Protein AF-A0A8T3U9B0-F1 (afdb_monomer_lite)

Secondary structure (DSSP, 8-state):
-HHHHHHHHHHHHHHHHHHHHHHHHHHH---EEEEEEGGGTEEEEEE---TT-----EE--TT-SS-EE-------TT-S------------TT----SSTT----S-PPEEEEE-TTS-EEEEEGGGHHHHHHTT----

Sequence (140 aa):
MKILKKMTIVSVLLIIMLTYTQILVFAAESELTLTPKPETNNIHLKWTGPLNSKYRVYQKKPGSSNFETIGLTDFSPEAIDEEVKVLNVYPHSKNVGRLWPGSTAFQSLPMVNVTYLDGRTETIEKSALLKVWMEGRNIK

Radius of gyration: 29.32 Å; chains: 1; bounding box: 80×35×79 Å

Structure (mmCIF, N/CA/C/O backbone):
data_AF-A0A8T3U9B0-F1
#
_entry.id   AF-A0A8T3U9B0-F1
#
loop_
_atom_site.group_PDB
_atom_site.id
_atom_site.type_symbol
_atom_site.label_atom_id
_atom_site.label_alt_id
_atom_site.label_comp_id
_atom_site.la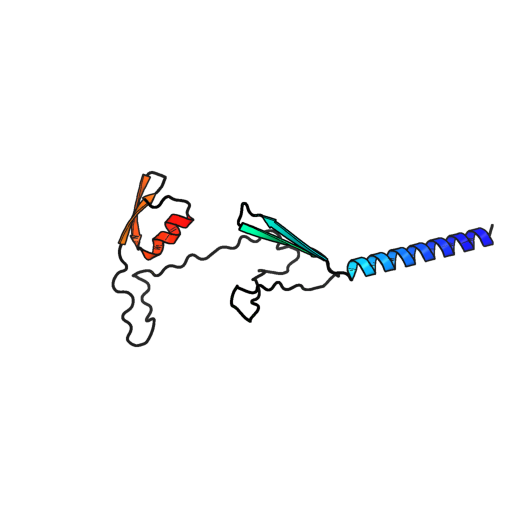bel_asym_id
_atom_site.label_entity_id
_atom_site.label_seq_id
_atom_site.pdbx_PDB_ins_code
_atom_site.Cartn_x
_atom_site.Cartn_y
_atom_site.Cartn_z
_atom_site.occupancy
_atom_site.B_iso_or_equiv
_atom_site.auth_seq_id
_atom_site.auth_comp_id
_atom_site.auth_asym_id
_atom_site.auth_atom_id
_atom_site.pdbx_PDB_model_num
ATOM 1 N N . MET A 1 1 ? -43.786 11.043 41.796 1.00 62.81 1 MET A N 1
ATOM 2 C CA . MET A 1 1 ? -42.842 11.856 40.984 1.00 62.81 1 MET A CA 1
ATOM 3 C C . MET A 1 1 ? -41.352 11.563 41.240 1.00 62.81 1 MET A C 1
ATOM 5 O O . MET A 1 1 ? -40.617 11.456 40.270 1.00 62.81 1 MET A O 1
ATOM 9 N N . LYS A 1 2 ? -40.872 11.404 42.490 1.00 70.81 2 LYS A N 1
ATOM 10 C CA . LYS A 1 2 ? -39.439 11.133 42.786 1.00 70.81 2 LYS A CA 1
ATOM 11 C C . LYS A 1 2 ? -38.904 9.805 42.219 1.00 70.81 2 LYS A C 1
ATOM 13 O O . LYS A 1 2 ? -37.798 9.782 41.694 1.00 70.81 2 LYS A O 1
ATOM 18 N N . ILE A 1 3 ? -39.687 8.727 42.304 1.00 78.75 3 ILE A N 1
ATOM 19 C CA . ILE A 1 3 ? -39.3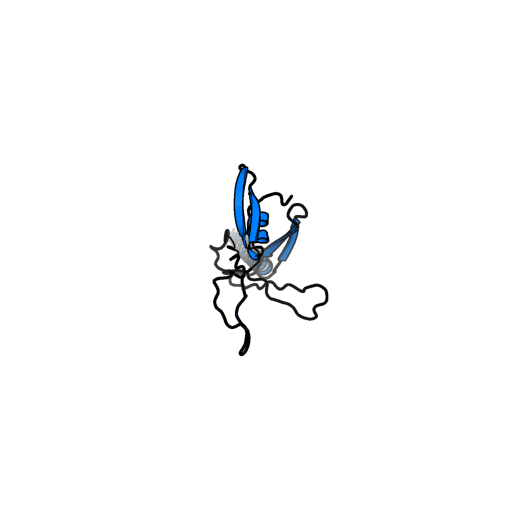08 7.397 41.785 1.00 78.75 3 ILE A CA 1
ATOM 20 C C . ILE A 1 3 ? -39.239 7.411 40.255 1.00 78.75 3 ILE A C 1
ATOM 22 O O . ILE A 1 3 ? -38.236 6.988 39.694 1.00 78.75 3 ILE A O 1
ATOM 26 N N . LEU A 1 4 ? -40.240 8.007 39.596 1.00 79.12 4 LEU A N 1
ATOM 27 C CA . LEU A 1 4 ? -40.266 8.148 38.138 1.00 79.12 4 LEU A CA 1
ATOM 28 C C . LEU A 1 4 ? -39.051 8.945 37.627 1.00 79.12 4 LEU A C 1
ATOM 30 O O . LEU A 1 4 ? -38.355 8.476 36.740 1.00 79.12 4 LEU A O 1
ATOM 34 N N . LYS A 1 5 ? -38.719 10.083 38.263 1.00 81.12 5 LYS A N 1
ATOM 35 C CA . LYS A 1 5 ? -37.518 10.875 37.928 1.00 81.12 5 LYS A CA 1
ATOM 36 C C . LYS A 1 5 ? -36.216 10.078 38.094 1.00 81.12 5 LYS A C 1
ATOM 38 O O . LYS A 1 5 ? -35.339 10.179 37.244 1.00 81.12 5 LYS A O 1
ATOM 43 N N . LYS A 1 6 ? -36.085 9.271 39.157 1.00 84.62 6 LYS A N 1
ATOM 44 C CA . LYS A 1 6 ? -34.918 8.391 39.354 1.00 84.62 6 LYS A CA 1
ATOM 45 C C . LYS A 1 6 ? -34.827 7.314 38.271 1.00 84.62 6 LYS A C 1
ATOM 47 O O . LYS A 1 6 ? -33.742 7.094 37.748 1.00 84.62 6 LYS A O 1
ATOM 52 N N . MET A 1 7 ? -35.949 6.691 37.906 1.00 86.06 7 MET A N 1
ATOM 53 C CA . MET A 1 7 ? -35.985 5.706 36.821 1.00 86.06 7 MET A CA 1
ATOM 54 C C . MET A 1 7 ? -35.586 6.328 35.481 1.00 86.06 7 MET A C 1
ATOM 56 O O . MET A 1 7 ? -34.781 5.737 34.771 1.00 86.06 7 MET A O 1
ATOM 60 N N . THR A 1 8 ? -36.063 7.537 35.166 1.00 90.31 8 THR A N 1
ATOM 61 C CA . THR A 1 8 ? -35.674 8.251 33.940 1.00 90.31 8 THR A CA 1
ATOM 62 C C . THR A 1 8 ? -34.172 8.536 33.898 1.00 90.31 8 THR A C 1
ATOM 64 O O . THR A 1 8 ? -33.541 8.281 32.880 1.00 90.31 8 THR A O 1
ATOM 67 N N . ILE A 1 9 ? -33.579 8.999 35.006 1.00 91.19 9 ILE A N 1
ATOM 68 C CA . ILE A 1 9 ? -32.133 9.277 35.084 1.00 91.19 9 ILE A CA 1
ATOM 69 C C . ILE A 1 9 ? -31.313 8.003 34.859 1.00 91.19 9 ILE A C 1
ATOM 71 O O . ILE A 1 9 ? -30.375 8.019 34.069 1.00 91.19 9 ILE A O 1
ATOM 75 N N . VAL A 1 10 ? -31.685 6.895 35.509 1.00 94.06 10 VAL A N 1
ATOM 76 C CA . VAL A 1 10 ? -30.997 5.604 35.340 1.00 94.06 10 VAL A CA 1
ATOM 77 C C . VAL A 1 10 ? -31.132 5.090 33.905 1.00 94.06 10 VAL A C 1
ATOM 79 O O . VAL A 1 10 ? -30.154 4.614 33.338 1.00 94.06 10 VAL A O 1
ATOM 82 N N . SER A 1 11 ? -32.311 5.232 33.291 1.00 91.25 11 SER A N 1
ATOM 83 C CA . SER A 1 11 ? -32.540 4.829 31.897 1.00 91.25 11 SER A CA 1
ATOM 84 C C . SER A 1 11 ? -31.680 5.626 30.915 1.00 91.25 11 SER A C 1
ATOM 86 O O . SER A 1 11 ? -31.051 5.040 30.041 1.00 91.25 11 SER A O 1
ATOM 88 N N . VAL A 1 12 ? -31.589 6.949 31.085 1.00 94.69 12 VAL A N 1
ATOM 89 C CA . VAL A 1 12 ? -30.737 7.802 30.239 1.00 94.69 12 VAL A CA 1
ATOM 90 C C . VAL A 1 12 ? -29.262 7.427 30.393 1.00 94.69 12 VAL A C 1
ATOM 92 O O . VAL A 1 12 ? -28.563 7.286 29.394 1.00 94.69 12 VAL A O 1
ATOM 95 N N . LEU A 1 13 ? -28.796 7.197 31.624 1.00 94.44 13 LEU A N 1
ATOM 96 C CA . LEU A 1 13 ? -27.421 6.761 31.888 1.00 94.44 13 LEU A CA 1
ATOM 97 C C . LEU A 1 13 ? -27.104 5.411 31.234 1.00 94.44 13 LEU A C 1
ATOM 99 O O . LEU A 1 13 ? -26.030 5.243 30.661 1.00 94.44 13 LEU A O 1
ATOM 103 N N . LEU A 1 14 ? -28.048 4.467 31.284 1.00 94.06 14 LEU A N 1
ATOM 104 C CA . LEU A 1 14 ? -27.898 3.158 30.656 1.00 94.06 14 LEU A CA 1
ATOM 105 C C . LEU A 1 14 ? -27.802 3.268 29.129 1.00 94.06 14 LEU A C 1
ATOM 107 O O . LEU A 1 14 ? -26.945 2.623 28.533 1.00 94.06 14 LEU A O 1
ATOM 111 N N . ILE A 1 15 ? -28.635 4.109 28.505 1.00 94.94 15 ILE A N 1
ATOM 112 C CA . ILE A 1 15 ? -28.602 4.345 27.054 1.00 94.94 15 ILE A CA 1
ATOM 113 C C . ILE A 1 15 ? -27.257 4.945 26.636 1.00 94.94 15 ILE A C 1
ATOM 115 O O . ILE A 1 15 ? -26.667 4.470 25.673 1.00 94.94 15 ILE A O 1
ATOM 119 N N . ILE A 1 16 ? -26.741 5.933 27.376 1.00 94.31 16 ILE A N 1
ATOM 120 C CA . ILE A 1 16 ? -25.434 6.552 27.092 1.00 94.31 16 ILE A CA 1
ATOM 121 C C . ILE A 1 16 ? -24.299 5.524 27.189 1.00 94.31 16 ILE A C 1
ATOM 123 O O . ILE A 1 16 ? -23.409 5.501 26.343 1.00 94.31 16 ILE A O 1
ATOM 127 N N . MET A 1 17 ? -24.328 4.653 28.200 1.00 92.12 17 MET A N 1
ATOM 128 C CA . MET A 1 17 ? -23.332 3.588 28.337 1.00 92.12 17 MET A CA 1
ATOM 129 C C . MET A 1 17 ? -23.407 2.584 27.180 1.00 92.12 17 MET A C 1
ATOM 131 O O . MET A 1 17 ? -22.370 2.176 26.663 1.00 92.12 17 MET A O 1
ATOM 135 N N . LEU A 1 18 ? -24.618 2.215 26.747 1.00 89.69 18 LEU A N 1
ATOM 136 C CA . LEU A 1 18 ? -24.823 1.300 25.621 1.00 89.69 18 LEU A CA 1
ATOM 137 C C . LEU A 1 18 ? -24.354 1.894 24.287 1.00 89.69 18 LEU A C 1
ATOM 139 O O . LEU A 1 18 ? -23.752 1.197 23.475 1.00 89.69 18 LEU A O 1
ATOM 143 N N . THR A 1 19 ? -24.626 3.176 24.038 1.00 86.19 19 THR A N 1
ATOM 144 C CA . THR A 1 19 ? -24.189 3.830 22.798 1.00 86.19 19 THR A CA 1
ATOM 145 C C . THR A 1 19 ? -22.677 4.025 22.781 1.00 86.19 19 THR A C 1
ATOM 147 O O . THR A 1 19 ? -22.047 3.836 21.742 1.00 86.19 19 THR A O 1
ATOM 150 N N . TYR A 1 20 ? -22.066 4.326 23.929 1.00 83.88 20 TYR A N 1
ATOM 151 C CA . TYR A 1 20 ? -20.615 4.455 24.040 1.00 83.88 20 TYR A CA 1
ATOM 152 C C . TYR A 1 20 ? -19.882 3.132 23.768 1.00 83.88 20 TYR A C 1
ATOM 154 O O . TYR A 1 20 ? -18.887 3.121 23.042 1.00 83.88 20 TYR A O 1
ATOM 162 N N . THR A 1 21 ? -20.384 2.003 24.284 1.00 78.38 21 THR A N 1
ATOM 163 C CA . THR A 1 21 ? -19.789 0.688 23.995 1.00 78.38 21 THR A CA 1
ATOM 164 C C . THR A 1 21 ? -19.939 0.299 22.529 1.00 78.38 21 THR A C 1
ATOM 166 O O . THR A 1 21 ? -18.983 -0.211 21.954 1.00 78.38 21 THR A O 1
ATOM 169 N N . GLN A 1 22 ? -21.074 0.597 21.887 1.00 73.50 22 GLN A N 1
ATOM 170 C CA . GLN A 1 22 ? -21.241 0.378 20.444 1.00 73.50 22 GLN A CA 1
ATOM 171 C C . GLN A 1 22 ? -20.225 1.173 19.617 1.00 73.50 22 GLN A C 1
ATOM 173 O O . GLN A 1 22 ? -19.598 0.610 18.726 1.00 73.50 22 GLN A O 1
ATOM 178 N N . ILE A 1 23 ? -20.007 2.453 19.937 1.00 71.75 23 ILE A N 1
ATOM 179 C CA . ILE A 1 23 ? -19.018 3.292 19.240 1.00 71.75 23 ILE A CA 1
ATOM 180 C C . ILE A 1 23 ? -17.603 2.725 19.403 1.00 71.75 23 ILE A C 1
ATOM 182 O O . ILE A 1 23 ? -16.848 2.691 18.435 1.00 71.75 23 ILE A O 1
ATOM 186 N N . LEU A 1 24 ? -17.245 2.242 20.597 1.00 67.69 24 LEU A N 1
ATOM 187 C CA . LEU A 1 24 ? -15.951 1.594 20.829 1.00 67.69 24 LEU A CA 1
ATOM 188 C C . LEU A 1 24 ? -15.795 0.284 20.051 1.00 67.69 24 LEU A C 1
ATOM 190 O O . LEU A 1 24 ? -14.707 0.021 19.553 1.00 67.69 24 LEU A O 1
ATOM 194 N N . VAL A 1 25 ? -16.855 -0.517 19.922 1.00 67.25 25 VAL A N 1
ATOM 195 C CA . VAL A 1 25 ? -16.837 -1.761 19.134 1.00 67.25 25 VAL A CA 1
ATOM 196 C C . VAL A 1 25 ? -16.653 -1.455 17.647 1.00 67.25 25 VAL A C 1
ATOM 198 O O . VAL A 1 25 ? -15.751 -2.007 17.027 1.00 67.25 25 VAL A O 1
ATOM 201 N N . PHE A 1 26 ? -17.412 -0.505 17.093 1.00 66.12 26 PHE A N 1
ATOM 202 C CA . PHE A 1 26 ? -17.241 -0.081 15.698 1.00 66.12 26 PHE A CA 1
ATOM 203 C C . PHE A 1 26 ? -15.886 0.577 15.433 1.00 66.12 26 PHE A C 1
ATOM 205 O O . PHE A 1 26 ? -15.344 0.443 14.342 1.00 66.12 26 PHE A O 1
ATOM 212 N N . ALA A 1 27 ? -15.325 1.280 16.418 1.00 63.12 27 ALA A N 1
ATOM 213 C CA . ALA A 1 27 ? -13.972 1.804 16.319 1.00 63.12 27 ALA A CA 1
ATOM 214 C C . ALA A 1 27 ? -12.916 0.698 16.459 1.00 63.12 27 ALA A C 1
ATOM 216 O O . ALA A 1 27 ? -11.832 0.848 15.921 1.00 63.12 27 ALA A O 1
ATOM 217 N N . ALA A 1 28 ? -13.182 -0.394 17.178 1.00 64.00 28 ALA A N 1
ATOM 218 C CA . ALA A 1 28 ? -12.229 -1.490 17.348 1.00 64.00 28 ALA A CA 1
ATOM 219 C C . ALA A 1 28 ? -12.109 -2.367 16.091 1.00 64.00 28 ALA A C 1
ATOM 221 O O . ALA A 1 28 ? -11.048 -2.938 15.827 1.00 64.00 28 ALA A O 1
ATOM 222 N N . GLU A 1 29 ? -13.186 -2.481 15.321 1.00 71.44 29 GLU A N 1
ATOM 223 C CA . GLU A 1 29 ? -13.217 -3.301 14.119 1.00 71.44 29 GLU A CA 1
ATOM 224 C C . GLU A 1 29 ? -12.534 -2.591 12.944 1.00 71.44 29 GLU A C 1
ATOM 226 O O . GLU A 1 29 ? -12.732 -1.406 12.685 1.00 71.44 29 GLU A O 1
ATOM 231 N N . SER A 1 30 ? -11.677 -3.331 12.239 1.00 75.38 30 SER A N 1
ATOM 232 C CA . SER A 1 30 ? -11.074 -2.866 10.991 1.00 75.38 30 SER A CA 1
ATOM 233 C C . SER A 1 30 ? -11.785 -3.530 9.824 1.00 75.38 30 SER A C 1
ATOM 235 O O . SER A 1 30 ? -11.772 -4.756 9.713 1.00 75.38 30 SER A O 1
ATOM 237 N N . GLU A 1 31 ? -12.375 -2.734 8.942 1.00 81.94 31 GLU A N 1
ATOM 238 C CA . GLU A 1 31 ? -12.993 -3.222 7.711 1.00 81.94 31 GLU A CA 1
ATOM 239 C C . GLU A 1 31 ? -12.093 -2.886 6.520 1.00 81.94 31 GLU A C 1
ATOM 241 O O . GLU A 1 31 ? -11.515 -1.803 6.472 1.00 81.94 31 GLU A O 1
ATOM 246 N N . LEU A 1 32 ? -11.968 -3.799 5.553 1.00 83.12 32 LEU A N 1
ATOM 247 C CA . LEU A 1 32 ? -11.254 -3.575 4.294 1.00 83.12 32 LEU A CA 1
ATOM 248 C C . LEU A 1 32 ? -12.214 -3.779 3.121 1.00 83.12 32 LEU A C 1
ATOM 250 O O . LEU A 1 32 ? -12.755 -4.865 2.928 1.00 83.12 32 LEU A O 1
ATOM 254 N N . THR A 1 33 ? -12.360 -2.756 2.289 1.00 85.38 33 THR A N 1
ATOM 255 C CA . THR A 1 33 ? -13.118 -2.794 1.040 1.00 85.38 33 THR A CA 1
ATOM 256 C C . THR A 1 33 ? -12.163 -2.750 -0.153 1.00 85.38 33 THR A C 1
ATOM 258 O O . THR A 1 33 ? -11.277 -1.894 -0.223 1.00 85.38 33 THR A O 1
ATOM 261 N N . LEU A 1 34 ? -12.369 -3.648 -1.123 1.00 85.25 34 LEU A N 1
ATOM 262 C CA . LEU A 1 34 ? -11.630 -3.690 -2.387 1.00 85.25 34 LEU A CA 1
ATOM 263 C C . LEU A 1 34 ? -12.578 -3.378 -3.544 1.00 85.25 34 LEU A C 1
ATOM 265 O O . LEU A 1 34 ? -13.571 -4.075 -3.732 1.00 85.25 34 LEU A O 1
ATOM 269 N N . THR A 1 35 ? -12.267 -2.350 -4.331 1.00 88.69 35 THR A N 1
ATOM 270 C CA . THR A 1 35 ? -13.057 -1.983 -5.517 1.00 88.69 35 THR A CA 1
ATOM 271 C C . THR A 1 35 ? -12.193 -2.086 -6.776 1.00 88.69 35 THR A C 1
ATOM 273 O O . THR A 1 35 ? -11.307 -1.247 -6.965 1.00 88.69 35 THR A O 1
ATOM 276 N N . PRO A 1 36 ? -12.404 -3.096 -7.640 1.00 84.69 36 PRO A N 1
ATOM 277 C CA . PRO A 1 36 ? -11.683 -3.204 -8.904 1.00 84.69 36 PRO A CA 1
ATOM 278 C C . PRO A 1 36 ? -12.139 -2.114 -9.886 1.00 84.69 36 PRO A C 1
ATOM 280 O O . PRO A 1 36 ? -13.332 -1.850 -10.013 1.00 84.69 36 PRO A O 1
ATOM 283 N N . LYS A 1 37 ? -11.184 -1.508 -10.595 1.00 88.81 37 LYS A N 1
ATOM 284 C CA . LYS A 1 37 ? -11.393 -0.534 -11.677 1.00 88.81 37 LYS A CA 1
ATOM 285 C C . LYS A 1 37 ? -10.755 -1.058 -12.969 1.00 88.81 37 LYS A C 1
ATOM 287 O O . LYS A 1 37 ? -9.617 -0.681 -13.282 1.00 88.81 37 LYS A O 1
ATOM 292 N N . PRO A 1 38 ? -11.425 -1.973 -13.694 1.00 82.12 38 PRO A N 1
ATOM 293 C CA . PRO A 1 38 ? -10.846 -2.642 -14.859 1.00 82.12 38 PRO A CA 1
ATOM 294 C C . PRO A 1 38 ? -10.454 -1.663 -15.973 1.00 82.12 38 PRO A C 1
ATOM 296 O O . PRO A 1 38 ? -9.424 -1.854 -16.610 1.00 82.12 38 PRO A O 1
ATOM 299 N N . GLU A 1 39 ? -11.202 -0.573 -16.152 1.00 82.75 39 GLU A N 1
ATOM 300 C CA . GLU A 1 39 ? -10.944 0.478 -17.145 1.00 82.75 39 GLU A CA 1
ATOM 301 C C . GLU A 1 39 ? -9.588 1.180 -16.987 1.00 82.75 39 GLU A C 1
ATOM 303 O O . GLU A 1 39 ? -9.045 1.698 -17.958 1.00 82.75 39 GLU A O 1
ATOM 308 N N . THR A 1 40 ? -9.022 1.174 -15.778 1.00 81.25 40 THR A N 1
ATOM 309 C CA . THR A 1 40 ? -7.699 1.754 -15.493 1.00 81.25 40 THR A CA 1
ATOM 310 C C . THR A 1 40 ? -6.694 0.716 -14.998 1.00 81.25 40 THR A C 1
ATOM 312 O O . THR A 1 40 ? -5.591 1.081 -14.607 1.00 81.25 40 THR A O 1
ATOM 315 N N . ASN A 1 41 ? -7.058 -0.573 -15.026 1.00 80.31 41 ASN A N 1
ATOM 316 C CA . ASN A 1 41 ? -6.262 -1.684 -14.501 1.00 80.31 41 ASN A CA 1
ATOM 317 C C . ASN A 1 41 ? -5.793 -1.479 -13.042 1.00 80.31 41 ASN A C 1
ATOM 319 O O . ASN A 1 41 ? -4.662 -1.807 -12.688 1.00 80.31 41 ASN A O 1
ATOM 323 N N . ASN A 1 42 ? -6.669 -0.926 -12.196 1.00 79.56 42 ASN A N 1
ATOM 324 C CA . ASN A 1 42 ? -6.362 -0.569 -10.809 1.00 79.56 42 ASN A CA 1
ATOM 325 C C . ASN A 1 42 ? -7.310 -1.254 -9.813 1.00 79.56 42 ASN A C 1
ATOM 327 O O . ASN A 1 42 ? -8.422 -1.652 -10.159 1.00 79.56 42 ASN A O 1
ATOM 331 N N . ILE A 1 43 ? -6.897 -1.340 -8.545 1.00 82.00 43 ILE A N 1
ATOM 332 C CA . ILE A 1 43 ? -7.758 -1.732 -7.419 1.00 82.00 43 ILE A CA 1
ATOM 333 C C . ILE A 1 43 ? -7.720 -0.610 -6.386 1.00 82.00 43 ILE A C 1
ATOM 335 O O . ILE A 1 43 ? -6.653 -0.245 -5.899 1.00 82.00 43 ILE A O 1
ATOM 339 N N . HIS A 1 44 ? -8.885 -0.074 -6.036 1.00 84.06 44 HIS A N 1
ATOM 340 C CA . HIS A 1 44 ? -9.015 0.900 -4.962 1.00 84.06 44 HIS A CA 1
ATOM 341 C C . HIS A 1 44 ? -9.198 0.161 -3.631 1.00 84.06 44 HIS A C 1
ATOM 343 O O . HIS A 1 44 ? -10.149 -0.608 -3.470 1.00 84.06 44 HIS A O 1
ATOM 349 N N . LEU A 1 45 ? -8.277 0.387 -2.694 1.00 84.06 45 LEU A N 1
ATOM 350 C CA . LEU A 1 45 ? -8.335 -0.136 -1.331 1.00 84.06 45 LEU A CA 1
ATOM 351 C C . LEU A 1 45 ? -8.838 0.958 -0.390 1.00 84.06 45 LEU A C 1
ATOM 353 O O . LEU A 1 45 ? -8.295 2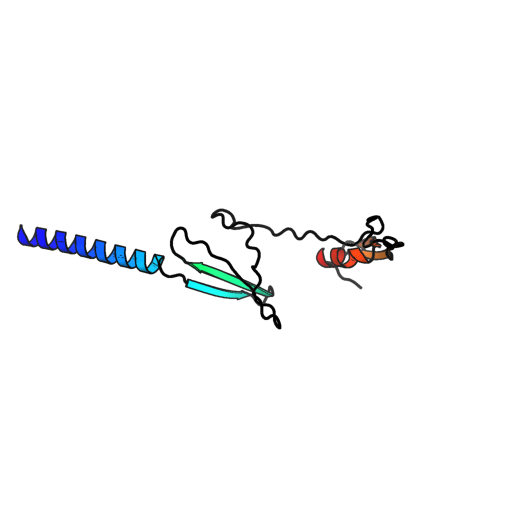.059 -0.384 1.00 84.06 45 LEU A O 1
ATOM 357 N N . LYS A 1 46 ? -9.843 0.644 0.423 1.00 83.50 46 LYS A N 1
ATOM 358 C CA . LYS A 1 46 ? -10.333 1.517 1.494 1.00 83.50 46 LYS A CA 1
ATOM 359 C C . LYS A 1 46 ? -10.429 0.703 2.769 1.00 83.50 46 LYS A C 1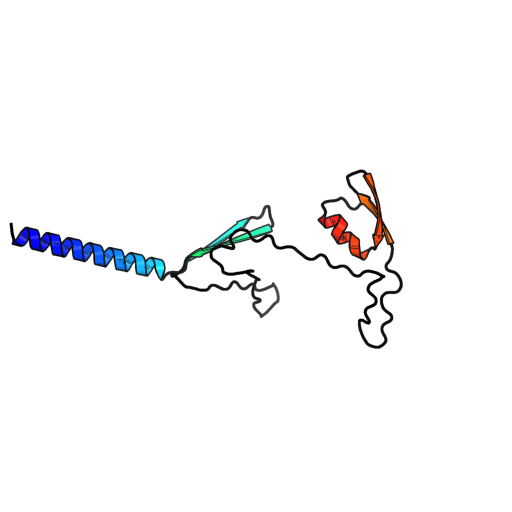
ATOM 361 O O . LYS A 1 46 ? -10.984 -0.389 2.734 1.00 83.50 46 LYS A O 1
ATOM 366 N N . TRP A 1 47 ? -9.924 1.222 3.880 1.00 82.50 47 TRP A N 1
ATOM 367 C CA . TRP A 1 47 ? -10.075 0.569 5.174 1.00 82.50 47 TRP A CA 1
ATOM 368 C C . TRP A 1 47 ? -10.558 1.538 6.247 1.00 82.50 47 TRP A C 1
ATOM 370 O O . TRP A 1 47 ? -10.338 2.747 6.163 1.00 82.50 47 TRP A O 1
ATOM 380 N N . THR A 1 48 ? -11.237 0.993 7.246 1.00 79.94 48 THR A N 1
ATOM 381 C CA . THR A 1 48 ? -11.608 1.675 8.489 1.00 79.94 48 THR A CA 1
ATOM 382 C C . THR A 1 48 ? -10.878 1.019 9.651 1.00 79.94 48 THR A C 1
ATOM 384 O O . THR A 1 48 ? -10.316 -0.071 9.511 1.00 79.94 48 THR A O 1
ATOM 387 N N . GLY A 1 49 ? -10.808 1.709 10.785 1.00 78.56 49 GLY A N 1
ATOM 388 C CA . GLY A 1 49 ? -9.965 1.253 11.869 1.00 78.56 49 GLY A CA 1
ATOM 389 C C . GLY A 1 49 ? -10.025 2.084 13.139 1.00 78.56 49 GLY A C 1
ATOM 390 O O . GLY A 1 49 ? -10.508 3.221 13.098 1.00 78.56 49 GLY A O 1
ATOM 391 N N . PRO A 1 50 ? -9.458 1.572 14.246 1.00 76.12 50 PRO A N 1
ATOM 392 C CA . PRO A 1 50 ? -9.371 2.317 15.489 1.00 76.12 50 PRO A CA 1
ATOM 393 C C . PRO A 1 50 ? -8.533 3.574 15.343 1.00 76.12 50 PRO A C 1
ATOM 395 O O . PRO A 1 50 ? -7.502 3.590 14.661 1.00 76.12 50 PRO A O 1
ATOM 398 N N . LEU A 1 51 ? -8.941 4.614 16.069 1.00 69.00 51 LEU A N 1
ATOM 399 C CA . LEU A 1 51 ? -8.188 5.856 16.177 1.00 69.00 51 LEU A CA 1
ATOM 400 C C . LEU A 1 51 ? -6.741 5.559 16.622 1.00 69.00 51 LEU A C 1
ATOM 402 O O . LEU A 1 51 ? -6.521 4.775 17.542 1.00 69.00 51 LEU A O 1
ATOM 406 N N . ASN A 1 52 ? -5.763 6.203 15.977 1.00 71.50 52 ASN A N 1
ATOM 407 C CA . ASN A 1 52 ? -4.315 6.008 16.178 1.00 71.50 52 ASN A CA 1
ATOM 408 C C . ASN A 1 52 ? -3.731 4.661 15.705 1.00 71.50 52 ASN A C 1
ATOM 410 O O . ASN A 1 52 ? -2.595 4.329 16.053 1.00 71.50 52 ASN A O 1
ATOM 414 N N . SER A 1 53 ? -4.455 3.898 14.884 1.00 70.75 53 SER A N 1
ATOM 415 C CA . SER A 1 53 ? -3.910 2.692 14.250 1.00 70.75 53 SER A CA 1
ATOM 416 C C . SER A 1 53 ? -3.018 3.026 13.053 1.00 70.75 53 SER A C 1
ATOM 418 O O . SER A 1 53 ? -3.275 3.969 12.306 1.00 70.75 53 SER A O 1
ATOM 420 N N . LYS A 1 54 ? -1.969 2.223 12.845 1.00 75.31 54 LYS A N 1
ATOM 421 C CA . LYS A 1 54 ? -1.101 2.293 11.660 1.00 75.31 54 LYS A CA 1
ATOM 422 C C . LYS A 1 54 ? -1.302 1.043 10.816 1.00 75.31 54 LYS A C 1
ATOM 424 O O . LYS A 1 54 ? -1.107 -0.066 11.308 1.00 75.31 54 LYS A O 1
ATOM 429 N N . TYR A 1 55 ? -1.635 1.231 9.546 1.00 76.75 55 TYR A N 1
ATOM 430 C CA . TYR A 1 55 ? -1.851 0.144 8.594 1.00 76.75 55 TYR A CA 1
ATOM 431 C C . TYR A 1 55 ? -0.664 0.027 7.643 1.00 76.75 55 TYR A C 1
ATOM 433 O O . TYR A 1 55 ? -0.013 1.018 7.336 1.00 76.75 55 TYR A O 1
ATOM 441 N N . ARG A 1 56 ? -0.356 -1.186 7.180 1.00 80.00 56 ARG A N 1
ATOM 442 C CA . ARG A 1 56 ? 0.636 -1.421 6.122 1.00 80.00 56 ARG A CA 1
ATOM 443 C C . ARG A 1 56 ? 0.033 -2.332 5.073 1.00 80.00 56 ARG A C 1
ATOM 445 O O . ARG A 1 56 ? -0.583 -3.339 5.414 1.00 80.00 56 ARG A O 1
ATOM 452 N N . VAL A 1 57 ? 0.240 -1.980 3.812 1.00 79.69 57 VAL A N 1
ATOM 453 C CA . VAL A 1 57 ? -0.247 -2.751 2.671 1.00 79.69 57 VAL A CA 1
ATOM 454 C C . VAL A 1 57 ? 0.913 -3.534 2.074 1.00 79.69 57 VAL A C 1
ATOM 456 O O . VAL A 1 57 ? 2.003 -3.003 1.850 1.00 79.69 57 VAL A O 1
ATOM 459 N N . TYR A 1 58 ? 0.663 -4.812 1.814 1.00 84.38 58 TYR A N 1
ATOM 460 C CA . TYR A 1 58 ? 1.625 -5.733 1.233 1.00 84.38 58 TYR A CA 1
ATOM 461 C C . TYR A 1 58 ? 1.047 -6.347 -0.038 1.00 84.38 58 TYR A C 1
ATOM 463 O O . TYR A 1 58 ? -0.134 -6.687 -0.085 1.00 84.38 58 TYR A O 1
ATOM 471 N N . GLN A 1 59 ? 1.891 -6.542 -1.047 1.00 83.69 59 GLN A N 1
ATOM 472 C CA . GLN A 1 59 ? 1.567 -7.315 -2.241 1.00 83.69 59 GLN A CA 1
ATOM 473 C C . GLN A 1 59 ? 2.374 -8.602 -2.286 1.00 83.69 59 GLN A C 1
ATOM 475 O O . GLN A 1 59 ? 3.533 -8.653 -1.873 1.00 83.69 59 GLN A O 1
ATOM 480 N N . LYS A 1 60 ? 1.775 -9.637 -2.867 1.00 87.25 60 LYS A N 1
ATOM 481 C CA . LYS A 1 60 ? 2.469 -10.865 -3.239 1.00 87.25 60 LYS A CA 1
ATOM 482 C C . LYS A 1 60 ? 2.401 -11.016 -4.748 1.00 87.25 60 LYS A C 1
ATOM 484 O O . LYS A 1 60 ? 1.317 -11.130 -5.313 1.00 87.25 60 LYS A O 1
ATOM 489 N N . LYS A 1 61 ? 3.561 -11.014 -5.401 1.00 84.50 61 LYS A N 1
ATOM 490 C CA . LYS A 1 61 ? 3.644 -11.224 -6.849 1.00 84.50 61 LYS A CA 1
ATOM 491 C C . LYS A 1 61 ? 3.370 -12.695 -7.195 1.00 84.50 61 LYS A C 1
ATOM 493 O O . LYS A 1 61 ? 3.759 -13.575 -6.418 1.00 84.50 61 LYS A O 1
ATOM 498 N N . PRO A 1 62 ? 2.751 -12.986 -8.353 1.00 85.56 62 PRO A N 1
ATOM 499 C CA . PRO A 1 62 ? 2.622 -14.353 -8.850 1.00 85.56 62 PRO A CA 1
ATOM 500 C C . PRO A 1 62 ? 3.983 -15.061 -8.877 1.00 85.56 62 PRO A C 1
ATOM 502 O O . PRO A 1 62 ? 4.974 -14.485 -9.318 1.00 85.56 62 PRO A O 1
ATOM 505 N N . GLY A 1 63 ? 4.044 -16.293 -8.368 1.00 90.50 63 GLY A N 1
ATOM 506 C CA . GLY A 1 63 ? 5.281 -17.085 -8.307 1.00 90.50 63 GLY A CA 1
ATOM 507 C C . GLY A 1 63 ? 6.250 -16.732 -7.168 1.00 90.50 63 GLY A C 1
ATOM 508 O O . GLY A 1 63 ? 7.215 -17.461 -6.963 1.00 90.50 63 GLY A O 1
ATOM 509 N N . SER A 1 64 ? 5.998 -15.675 -6.390 1.00 89.56 64 SER A N 1
ATOM 510 C CA . SER A 1 64 ? 6.795 -15.349 -5.198 1.00 89.56 64 SER A CA 1
ATOM 511 C C . SER A 1 64 ? 6.283 -16.090 -3.958 1.00 89.56 64 SER A C 1
ATOM 513 O O . SER A 1 64 ? 5.077 -16.268 -3.781 1.00 89.56 64 SER A O 1
ATOM 515 N N . SER A 1 65 ? 7.182 -16.470 -3.048 1.00 92.38 65 SER A N 1
ATOM 516 C CA . SER A 1 65 ? 6.834 -16.918 -1.691 1.00 92.38 65 SER A CA 1
ATOM 517 C C . SER A 1 65 ? 6.703 -15.761 -0.696 1.00 92.38 65 SER A C 1
ATOM 519 O O . SER A 1 65 ? 6.137 -15.949 0.378 1.00 92.38 65 SER A O 1
ATOM 521 N N . ASN A 1 66 ? 7.195 -14.573 -1.055 1.00 88.44 66 ASN A N 1
ATOM 522 C CA . ASN A 1 66 ? 7.385 -13.450 -0.143 1.00 88.44 66 ASN A CA 1
ATOM 523 C C . ASN A 1 66 ? 6.413 -12.304 -0.444 1.00 88.44 66 ASN A C 1
ATOM 525 O O . ASN A 1 66 ? 6.049 -12.061 -1.599 1.00 88.44 66 ASN A O 1
ATOM 529 N N . PHE A 1 67 ? 6.033 -11.592 0.614 1.00 86.62 67 PHE A N 1
ATOM 530 C CA . PHE A 1 67 ? 5.274 -10.349 0.541 1.00 86.62 67 PHE A CA 1
ATOM 531 C C . PHE A 1 67 ? 6.224 -9.150 0.479 1.00 86.62 67 PHE A C 1
ATOM 533 O O . PHE A 1 67 ? 7.223 -9.103 1.193 1.00 86.62 67 PHE A O 1
ATOM 540 N N . GLU A 1 68 ? 5.888 -8.171 -0.351 1.00 83.31 68 GLU A N 1
ATOM 541 C CA . GLU A 1 68 ? 6.605 -6.905 -0.494 1.00 83.31 68 GLU A CA 1
ATOM 542 C C . GLU A 1 68 ? 5.693 -5.763 -0.038 1.00 83.31 68 GLU A C 1
ATOM 544 O O . GLU A 1 68 ? 4.505 -5.751 -0.361 1.00 83.31 68 GLU A O 1
ATOM 549 N N . THR A 1 69 ? 6.225 -4.800 0.714 1.00 77.69 69 THR A N 1
ATOM 550 C CA . THR A 1 69 ? 5.471 -3.594 1.085 1.00 77.69 69 THR A CA 1
ATOM 551 C C . THR A 1 69 ? 5.166 -2.785 -0.173 1.00 77.69 69 THR A C 1
ATOM 553 O O . THR A 1 69 ? 6.076 -2.486 -0.947 1.00 77.69 69 THR A O 1
ATOM 556 N N . ILE A 1 70 ? 3.904 -2.402 -0.370 1.00 75.12 70 ILE A N 1
ATOM 557 C CA . ILE A 1 70 ? 3.555 -1.398 -1.379 1.00 75.12 70 ILE A CA 1
ATOM 558 C C . ILE A 1 70 ? 3.834 -0.037 -0.745 1.00 75.12 70 ILE A C 1
ATOM 560 O O . ILE A 1 70 ? 3.358 0.230 0.359 1.00 75.12 70 ILE A O 1
ATOM 564 N N . GLY A 1 71 ? 4.652 0.788 -1.399 1.00 58.91 71 GLY A N 1
ATOM 565 C CA . GLY A 1 71 ? 4.980 2.125 -0.912 1.00 58.91 71 GLY A CA 1
ATOM 566 C C . GLY A 1 71 ? 3.713 2.960 -0.756 1.00 58.91 71 GLY A C 1
ATOM 567 O O . GLY A 1 71 ? 3.134 3.386 -1.748 1.00 58.91 71 GLY A O 1
ATOM 568 N N . LEU A 1 72 ? 3.283 3.160 0.488 1.00 54.03 72 LEU A N 1
ATOM 569 C CA . LEU A 1 72 ? 2.406 4.258 0.863 1.00 54.03 72 LEU A CA 1
ATOM 570 C C . LEU A 1 72 ? 3.351 5.379 1.269 1.00 54.03 72 LEU A C 1
ATOM 572 O O . LEU A 1 72 ? 3.948 5.343 2.348 1.00 54.03 72 LEU A O 1
ATOM 576 N N . THR A 1 73 ? 3.612 6.275 0.328 1.00 47.06 73 THR A N 1
ATOM 577 C CA . THR A 1 73 ? 4.360 7.496 0.586 1.00 47.06 73 THR A CA 1
ATOM 578 C C . THR A 1 73 ? 3.494 8.325 1.543 1.00 47.06 73 THR A C 1
ATOM 580 O O . THR A 1 73 ? 2.366 8.668 1.226 1.00 47.06 73 THR A O 1
ATOM 583 N N . ASP A 1 74 ? 3.984 8.468 2.771 1.00 43.81 74 ASP A N 1
ATOM 584 C CA . ASP A 1 74 ? 3.381 9.146 3.922 1.00 43.81 74 ASP A CA 1
ATOM 585 C C . ASP A 1 74 ? 1.979 8.724 4.418 1.00 43.81 74 ASP A C 1
ATOM 587 O O . ASP A 1 74 ? 0.942 8.879 3.786 1.00 43.81 74 ASP A O 1
ATOM 591 N N . PHE A 1 75 ? 1.935 8.268 5.674 1.00 50.28 75 PHE A N 1
ATOM 592 C CA . PHE A 1 75 ? 0.702 7.978 6.423 1.00 50.28 75 PHE A CA 1
ATOM 593 C C . PHE A 1 75 ? 0.170 9.216 7.167 1.00 50.28 75 PHE A C 1
ATOM 595 O O . PHE A 1 75 ? -0.360 9.091 8.276 1.00 50.28 75 PHE A O 1
ATOM 602 N N . SER A 1 76 ? 0.376 10.418 6.624 1.00 52.81 76 SER A N 1
ATOM 603 C CA . SER A 1 76 ? -0.151 11.647 7.224 1.00 52.81 76 SER A CA 1
ATOM 604 C C . SER A 1 76 ? -1.644 11.792 6.871 1.00 52.81 76 SER A C 1
ATOM 606 O O . SER A 1 76 ? -2.037 11.467 5.749 1.00 52.81 76 SER A O 1
ATOM 608 N N . PRO A 1 77 ? -2.502 12.272 7.793 1.00 53.66 77 PRO A N 1
ATOM 609 C CA . PRO A 1 77 ? -3.912 12.562 7.505 1.00 53.66 77 PRO A CA 1
ATOM 610 C C . PRO A 1 77 ? -4.132 13.548 6.344 1.00 53.66 77 PRO A C 1
ATOM 612 O O . PRO A 1 77 ? -5.239 13.637 5.820 1.00 53.66 77 PRO A O 1
ATOM 615 N N . GLU A 1 78 ? -3.096 14.294 5.957 1.00 53.91 78 GLU A N 1
ATOM 616 C CA . GLU A 1 78 ? -3.113 15.302 4.897 1.00 53.91 78 GLU A CA 1
ATOM 617 C C . GLU A 1 78 ? -2.683 14.758 3.516 1.00 53.91 78 GLU A C 1
ATOM 619 O O . GLU A 1 78 ? -2.861 15.446 2.511 1.00 53.91 78 GLU A O 1
ATOM 624 N N . ALA A 1 79 ? -2.160 13.529 3.429 1.00 53.47 79 ALA A N 1
ATOM 625 C CA . ALA A 1 79 ? -1.613 12.930 2.203 1.00 53.47 79 ALA A CA 1
ATOM 626 C C . ALA A 1 79 ? -2.687 12.263 1.309 1.00 53.47 79 ALA A C 1
ATOM 628 O O . ALA A 1 79 ? -2.574 11.102 0.924 1.00 53.47 79 ALA A O 1
ATOM 629 N N . ILE A 1 80 ? -3.766 12.984 0.991 1.00 49.97 80 ILE A N 1
ATOM 630 C CA . ILE A 1 80 ? -4.906 12.463 0.203 1.00 49.97 80 ILE A CA 1
ATOM 631 C C . ILE A 1 80 ? -4.752 12.608 -1.321 1.00 49.97 80 ILE A C 1
ATOM 633 O O . ILE A 1 80 ? -5.624 12.141 -2.048 1.00 49.97 80 ILE A O 1
ATOM 637 N N . ASP A 1 81 ? -3.665 13.217 -1.809 1.00 46.41 81 ASP A N 1
ATOM 638 C CA . ASP A 1 81 ? -3.509 13.554 -3.235 1.00 46.41 81 ASP A CA 1
ATOM 639 C C . ASP A 1 81 ? -2.030 13.598 -3.683 1.00 46.41 81 ASP A C 1
ATOM 641 O O . ASP A 1 81 ? -1.574 14.531 -4.347 1.00 46.41 81 ASP A O 1
ATOM 645 N N . GLU A 1 82 ? -1.225 12.608 -3.280 1.00 44.62 82 GLU A N 1
ATOM 646 C CA . GLU A 1 82 ? 0.186 12.584 -3.678 1.00 44.62 82 GLU A CA 1
ATOM 647 C C . GLU A 1 82 ? 0.381 12.057 -5.111 1.00 44.62 82 GLU A C 1
ATOM 649 O O . GLU A 1 82 ? 0.181 10.880 -5.424 1.00 44.62 82 GLU A O 1
ATOM 654 N N . GLU A 1 83 ? 0.810 12.952 -6.000 1.00 46.97 83 GLU A N 1
ATOM 655 C CA . GLU A 1 83 ? 1.213 12.625 -7.364 1.00 46.97 83 GLU A CA 1
ATOM 656 C C . GLU A 1 83 ? 2.561 11.883 -7.346 1.00 46.97 83 GLU A C 1
ATOM 658 O O . GLU A 1 83 ? 3.627 12.465 -7.117 1.00 46.97 83 GLU A O 1
ATOM 663 N N . VAL A 1 84 ? 2.529 10.575 -7.613 1.00 47.91 84 VAL A N 1
ATOM 664 C CA . VAL A 1 84 ? 3.740 9.753 -7.734 1.00 47.91 84 VAL A CA 1
ATOM 665 C C . VAL A 1 84 ? 4.504 10.153 -8.998 1.00 47.91 84 VAL A C 1
ATOM 667 O O . VAL A 1 84 ? 4.194 9.717 -10.108 1.00 47.91 84 VAL A O 1
ATOM 670 N N . LYS A 1 85 ? 5.551 10.968 -8.835 1.00 49.69 85 LYS A N 1
ATOM 671 C CA . LYS A 1 85 ? 6.473 11.312 -9.924 1.00 49.69 85 LYS A CA 1
ATOM 672 C C . LYS A 1 85 ? 7.414 10.142 -10.197 1.00 49.69 85 LYS A C 1
ATOM 674 O O . LYS A 1 85 ? 8.373 9.910 -9.464 1.00 49.69 85 LYS A O 1
ATOM 679 N N . VAL A 1 86 ? 7.160 9.409 -11.279 1.00 52.47 86 VAL A N 1
ATOM 680 C CA . VAL A 1 86 ? 8.077 8.370 -11.761 1.00 52.47 86 VAL A CA 1
ATOM 681 C C . VAL A 1 86 ? 9.289 9.044 -12.405 1.00 52.47 86 VAL A C 1
ATOM 683 O O . VAL A 1 86 ? 9.177 9.716 -13.432 1.00 52.47 86 VAL A O 1
ATOM 686 N N . LEU A 1 87 ? 10.469 8.874 -11.803 1.00 54.28 87 LEU A N 1
ATOM 687 C CA . LEU A 1 87 ? 11.721 9.314 -12.409 1.00 54.28 87 LEU A CA 1
ATOM 688 C C . LEU A 1 87 ? 12.088 8.360 -13.555 1.00 54.28 87 LEU A C 1
ATOM 690 O O . LEU A 1 87 ? 12.651 7.288 -13.338 1.00 54.28 87 LEU A O 1
ATOM 694 N N . ASN A 1 88 ? 11.789 8.762 -14.787 1.00 59.34 88 ASN A N 1
ATOM 695 C CA . ASN A 1 88 ? 12.199 8.038 -15.987 1.00 59.34 88 ASN A CA 1
ATOM 696 C C . ASN A 1 88 ? 13.703 8.249 -16.257 1.00 59.34 88 ASN A C 1
ATOM 698 O O . ASN A 1 88 ? 14.094 9.147 -17.006 1.00 59.34 88 ASN A O 1
ATOM 702 N N . VAL A 1 89 ? 14.556 7.427 -15.634 1.00 63.66 89 VAL A N 1
ATOM 703 C CA . VAL A 1 89 ? 16.002 7.388 -15.913 1.00 63.66 89 VAL A CA 1
ATOM 704 C C . VAL A 1 89 ? 16.287 6.359 -16.999 1.00 63.66 89 VAL A C 1
ATOM 706 O O . VAL A 1 89 ? 16.004 5.175 -16.831 1.00 63.66 89 VAL A O 1
ATOM 709 N N . TYR A 1 90 ? 16.918 6.796 -18.086 1.00 67.69 90 TYR A N 1
ATOM 710 C CA . TYR A 1 90 ? 17.410 5.908 -19.135 1.00 67.69 90 TYR A CA 1
ATOM 711 C C . TYR A 1 90 ? 18.936 5.973 -19.216 1.00 67.69 90 TYR A C 1
ATOM 713 O O . TYR A 1 90 ? 19.523 7.019 -18.918 1.00 67.69 90 TYR A O 1
ATOM 721 N N . PRO A 1 91 ? 19.603 4.880 -19.629 1.00 69.19 91 PRO A N 1
ATOM 722 C CA . PRO A 1 91 ? 21.013 4.929 -19.984 1.00 69.19 91 PRO A CA 1
ATOM 723 C C . PRO A 1 91 ? 21.252 6.036 -21.015 1.00 69.19 91 PRO A C 1
ATOM 725 O O . PRO A 1 91 ? 20.540 6.095 -22.016 1.00 69.19 91 PRO A O 1
ATOM 728 N N . HIS A 1 92 ? 22.242 6.893 -20.768 1.00 71.38 92 HIS A N 1
ATOM 729 C CA . HIS A 1 92 ? 22.655 7.956 -21.680 1.00 71.38 92 HIS A CA 1
ATOM 730 C C . HIS A 1 92 ? 24.099 7.717 -22.111 1.00 71.38 92 HIS A C 1
ATOM 732 O O . HIS A 1 92 ? 24.918 7.315 -21.283 1.00 71.38 92 HIS A O 1
ATOM 738 N N . SER A 1 93 ? 24.444 7.981 -23.372 1.00 69.06 93 SER A N 1
ATOM 739 C CA . SER A 1 93 ? 25.810 7.749 -23.872 1.00 69.06 93 SER A CA 1
ATOM 740 C C . SER A 1 93 ? 26.868 8.592 -23.148 1.00 69.06 93 SER A C 1
ATOM 742 O O . SER A 1 93 ? 28.029 8.199 -23.079 1.00 69.06 93 SER A O 1
ATOM 744 N N . LYS A 1 94 ? 26.466 9.722 -22.550 1.00 66.94 94 LYS A N 1
ATOM 745 C CA . LYS A 1 94 ? 27.342 10.573 -21.726 1.00 66.94 94 LYS A CA 1
ATOM 746 C C . LYS A 1 94 ? 27.392 10.170 -20.251 1.00 66.94 94 LYS A C 1
ATOM 748 O O . LYS A 1 94 ? 28.141 10.782 -19.493 1.00 66.94 94 LYS A O 1
ATOM 753 N N . ASN A 1 95 ? 26.629 9.161 -19.823 1.00 63.78 95 ASN A N 1
ATOM 754 C CA . ASN A 1 95 ? 26.730 8.632 -18.464 1.00 63.78 95 ASN A CA 1
ATOM 755 C C . ASN A 1 95 ? 27.996 7.772 -18.371 1.00 63.78 95 ASN A C 1
ATOM 757 O O . ASN A 1 95 ? 27.970 6.557 -18.566 1.00 63.78 95 ASN A O 1
ATOM 761 N N . VAL A 1 96 ? 29.126 8.423 -18.092 1.00 55.34 96 VAL A N 1
ATOM 762 C CA . VAL A 1 96 ? 30.435 7.781 -17.918 1.00 55.34 96 VAL A CA 1
ATOM 763 C C . VAL A 1 96 ? 30.491 7.100 -16.545 1.00 55.34 96 VAL A C 1
ATOM 765 O O . VAL A 1 96 ? 31.125 7.578 -15.610 1.00 55.34 96 VAL A O 1
ATOM 768 N N . GLY A 1 97 ? 29.780 5.984 -16.402 1.00 56.56 97 GLY A N 1
ATOM 769 C CA . GLY A 1 97 ? 29.840 5.118 -15.226 1.00 56.56 97 GLY A CA 1
ATOM 770 C C . GLY A 1 97 ? 30.504 3.790 -15.573 1.00 56.56 97 GLY A C 1
ATOM 771 O O . GLY A 1 97 ? 30.046 3.090 -16.474 1.00 56.56 97 GLY A O 1
ATOM 772 N N . ARG A 1 98 ? 31.570 3.409 -14.857 1.00 54.75 98 ARG A N 1
ATOM 773 C CA . ARG A 1 98 ? 32.044 2.015 -14.868 1.00 54.75 98 ARG A CA 1
ATOM 774 C C . ARG A 1 98 ? 30.988 1.164 -14.163 1.00 54.75 98 ARG A C 1
ATOM 776 O O . ARG A 1 98 ? 30.838 1.281 -12.954 1.00 54.75 98 ARG A O 1
ATOM 783 N N . LEU A 1 99 ? 30.274 0.321 -14.909 1.00 56.16 99 LEU A N 1
ATOM 784 C CA . LEU A 1 99 ? 29.310 -0.632 -14.342 1.00 56.16 99 LEU A CA 1
ATOM 785 C C . LEU A 1 99 ? 30.015 -1.697 -13.478 1.00 56.16 99 LEU A C 1
ATOM 787 O O . LEU A 1 99 ? 29.453 -2.165 -12.495 1.00 56.16 99 LEU A O 1
ATOM 791 N N . TRP A 1 100 ? 31.260 -2.047 -13.827 1.00 56.53 100 TRP A N 1
ATOM 792 C CA . TRP A 1 100 ? 32.163 -2.928 -13.068 1.00 56.53 100 TRP A CA 1
ATOM 793 C C . TRP A 1 100 ? 33.642 -2.707 -13.481 1.00 56.53 100 TRP A C 1
ATOM 795 O O . TRP A 1 100 ? 33.884 -2.235 -14.603 1.00 56.53 100 TRP A O 1
ATOM 805 N N . PRO A 1 101 ? 34.654 -3.026 -12.642 1.00 49.72 101 PRO A N 1
ATOM 806 C CA . PRO A 1 101 ? 36.069 -2.998 -13.028 1.00 49.72 101 PRO A CA 1
ATOM 807 C C . PRO A 1 101 ? 36.354 -3.803 -14.308 1.00 49.72 101 PRO A C 1
ATOM 809 O O . PRO A 1 101 ? 36.125 -5.005 -14.361 1.00 49.72 101 PRO A O 1
ATOM 812 N N . GLY A 1 102 ? 36.839 -3.124 -15.352 1.00 59.69 102 GLY A N 1
ATOM 813 C CA . GLY A 1 102 ? 37.080 -3.709 -16.681 1.00 59.69 102 GLY A CA 1
ATOM 814 C C . GLY A 1 102 ? 35.981 -3.439 -17.717 1.00 59.69 102 GLY A C 1
ATOM 815 O O . GLY A 1 102 ? 36.193 -3.703 -18.894 1.00 59.69 102 GLY A O 1
ATOM 816 N N . SER A 1 103 ? 34.839 -2.858 -17.323 1.00 58.97 103 SER A N 1
ATOM 817 C CA . SER A 1 103 ? 33.819 -2.401 -18.279 1.00 58.97 103 SER A CA 1
ATOM 818 C C . SER A 1 103 ? 34.199 -1.051 -18.898 1.00 58.97 103 SER A C 1
ATOM 820 O O . SER A 1 103 ? 34.464 -0.073 -18.193 1.00 58.97 103 SER A O 1
ATOM 822 N N . THR A 1 104 ? 34.212 -0.977 -20.227 1.00 55.47 104 THR A N 1
ATOM 823 C CA . THR A 1 104 ? 34.157 0.295 -20.952 1.00 55.47 104 THR A CA 1
ATOM 824 C C . THR A 1 104 ? 32.704 0.760 -20.947 1.00 55.47 104 THR A C 1
ATOM 826 O O . THR A 1 104 ? 31.837 0.068 -21.483 1.00 55.47 104 THR A O 1
ATOM 829 N N . ALA A 1 105 ? 32.429 1.893 -20.296 1.00 54.78 105 ALA A N 1
ATOM 830 C CA . ALA A 1 105 ? 31.109 2.518 -20.293 1.00 54.78 105 ALA A CA 1
ATOM 831 C C . ALA A 1 105 ? 30.593 2.671 -21.733 1.00 54.78 105 ALA A C 1
ATOM 833 O O . ALA A 1 105 ? 31.379 2.984 -22.627 1.00 54.78 105 ALA A O 1
ATOM 834 N N . PHE A 1 106 ? 29.299 2.393 -21.923 1.00 54.38 106 PHE A N 1
ATOM 835 C CA . PHE A 1 106 ? 28.562 2.352 -23.189 1.00 54.38 106 PHE A CA 1
ATOM 836 C C . PHE A 1 106 ? 29.225 3.139 -24.328 1.00 54.38 106 PHE A C 1
ATOM 838 O O . PHE A 1 106 ? 29.137 4.363 -24.405 1.00 54.38 106 PHE A O 1
ATOM 845 N N . GLN A 1 107 ? 29.872 2.408 -25.234 1.00 60.53 107 GLN A N 1
ATOM 846 C CA . GLN A 1 107 ? 30.306 2.933 -26.520 1.00 60.53 107 GLN A CA 1
ATOM 847 C C . GLN A 1 107 ? 29.027 3.315 -27.279 1.00 60.53 107 GLN A C 1
ATOM 849 O O . GLN A 1 107 ? 28.237 2.431 -27.586 1.00 60.53 107 GLN A O 1
ATOM 854 N N . SER A 1 108 ? 28.784 4.620 -27.448 1.00 68.81 108 SER A N 1
ATOM 855 C CA . SER A 1 108 ? 27.699 5.245 -28.230 1.00 68.81 108 SER A CA 1
ATOM 856 C C . SER A 1 108 ? 26.370 4.469 -28.294 1.00 68.81 108 SER A C 1
ATOM 858 O O . SER A 1 108 ? 26.228 3.507 -29.051 1.00 68.81 108 SER A O 1
ATOM 860 N N . LEU A 1 109 ? 25.347 4.928 -27.572 1.00 75.38 109 LEU A N 1
ATOM 861 C CA . LEU A 1 109 ? 24.010 4.348 -27.714 1.00 75.38 109 LEU A CA 1
ATOM 862 C C . LEU A 1 109 ? 23.456 4.613 -29.130 1.00 75.38 109 LEU A C 1
ATOM 864 O O . LEU A 1 109 ? 23.617 5.723 -29.640 1.00 75.38 109 LEU A O 1
ATOM 868 N N . PRO A 1 110 ? 22.797 3.628 -29.772 1.00 83.00 110 PRO A N 1
ATOM 869 C CA . PRO A 1 110 ? 22.189 3.822 -31.083 1.00 83.00 110 PRO A CA 1
ATOM 870 C C . PRO A 1 110 ? 21.186 4.974 -31.067 1.00 83.00 110 PRO A C 1
ATOM 872 O O . PRO A 1 110 ? 20.363 5.066 -30.154 1.00 83.00 110 PRO A O 1
ATOM 875 N N . MET A 1 111 ? 21.228 5.813 -32.097 1.00 86.81 111 MET A N 1
ATOM 876 C CA . MET A 1 111 ? 20.283 6.912 -32.281 1.00 86.81 111 MET A CA 1
ATOM 877 C C . MET A 1 111 ? 19.105 6.468 -33.153 1.00 86.81 111 MET A C 1
ATOM 879 O O . MET A 1 111 ? 19.264 5.643 -34.053 1.00 86.81 111 MET A O 1
ATOM 883 N N . VAL A 1 112 ? 17.927 7.027 -32.898 1.00 87.12 112 VAL A N 1
ATOM 884 C CA . VAL A 1 112 ? 16.688 6.771 -33.639 1.00 87.12 112 VAL A CA 1
ATOM 885 C C . VAL A 1 112 ? 15.970 8.086 -33.922 1.00 87.12 112 VAL A C 1
ATOM 887 O O . VAL A 1 112 ? 15.944 8.979 -33.075 1.00 87.12 112 VAL A O 1
ATOM 890 N N . ASN A 1 113 ? 15.385 8.206 -35.114 1.00 89.00 113 ASN A N 1
ATOM 891 C CA . ASN A 1 113 ? 14.515 9.328 -35.450 1.00 89.00 113 ASN A CA 1
ATOM 892 C C . ASN A 1 113 ? 13.091 9.018 -35.005 1.00 89.00 113 ASN A C 1
ATOM 894 O O . ASN A 1 113 ? 12.535 7.984 -35.372 1.00 89.00 113 ASN A O 1
ATOM 898 N N . VAL A 1 114 ? 12.509 9.932 -34.241 1.00 83.56 114 VAL A N 1
ATOM 899 C CA . VAL A 1 114 ? 11.123 9.864 -33.788 1.00 83.56 114 VAL A CA 1
ATOM 900 C C . VAL A 1 114 ? 10.355 11.052 -34.342 1.00 83.56 114 VAL A C 1
ATOM 902 O O . VAL A 1 114 ? 10.842 12.182 -34.314 1.00 83.56 114 VAL A O 1
ATOM 905 N N . THR A 1 115 ? 9.149 10.796 -34.840 1.00 82.56 115 THR A N 1
ATOM 906 C CA . THR A 1 115 ? 8.205 11.843 -35.230 1.00 82.56 115 THR A CA 1
ATOM 907 C C . THR A 1 115 ? 7.094 11.902 -34.197 1.00 82.56 115 THR A C 1
ATOM 909 O O . THR A 1 115 ? 6.398 10.927 -33.925 1.00 82.56 115 THR A O 1
ATOM 912 N N . TYR A 1 116 ? 6.959 13.073 -33.607 1.00 75.25 116 TYR A N 1
ATOM 913 C CA . TYR A 1 116 ? 5.997 13.411 -32.585 1.00 75.25 116 TYR A CA 1
ATOM 914 C C . TYR A 1 116 ? 4.625 13.715 -33.221 1.00 75.25 116 TYR A C 1
ATOM 916 O O . TYR A 1 116 ? 4.536 14.083 -34.390 1.00 75.25 116 TYR A O 1
ATOM 924 N N . LEU A 1 117 ? 3.533 13.582 -32.455 1.00 69.50 117 LEU A N 1
ATOM 925 C CA . LEU A 1 117 ? 2.161 13.836 -32.940 1.00 69.50 117 LEU A CA 1
ATOM 926 C C . LEU A 1 117 ? 1.912 15.269 -33.443 1.00 69.50 117 LEU A C 1
ATOM 928 O O . LEU A 1 117 ? 1.016 15.484 -34.250 1.00 69.50 117 LEU A O 1
ATOM 932 N N . ASP A 1 118 ? 2.706 16.236 -32.990 1.00 78.12 118 ASP A N 1
ATOM 933 C CA . ASP A 1 118 ? 2.697 17.630 -33.454 1.00 78.12 118 ASP A CA 1
ATOM 934 C C . ASP A 1 118 ? 3.502 17.836 -34.755 1.00 78.12 118 ASP A C 1
ATOM 936 O O . ASP A 1 118 ? 3.656 18.963 -35.219 1.00 78.12 118 ASP A O 1
ATOM 940 N N . GLY A 1 119 ? 4.024 16.760 -35.355 1.00 78.19 119 GLY A N 1
ATOM 941 C CA . GLY A 1 119 ? 4.821 16.789 -36.580 1.00 78.19 119 GLY A CA 1
ATOM 942 C C . GLY A 1 119 ? 6.303 17.109 -36.363 1.00 78.19 119 GLY A C 1
ATOM 943 O O . GLY A 1 119 ? 7.081 17.051 -37.318 1.00 78.19 119 GLY A O 1
ATOM 944 N N . ARG A 1 120 ? 6.736 17.404 -35.129 1.00 81.94 120 ARG A N 1
ATOM 945 C CA . ARG A 1 120 ? 8.157 17.593 -34.805 1.00 81.94 120 ARG A CA 1
ATOM 946 C C . ARG A 1 120 ? 8.907 16.280 -35.017 1.00 81.94 120 ARG A C 1
ATOM 948 O O . ARG A 1 120 ? 8.407 15.213 -34.680 1.00 81.94 120 ARG A O 1
ATOM 955 N N . THR A 1 121 ? 10.116 16.343 -35.561 1.00 86.50 121 THR A N 1
ATOM 956 C CA . THR A 1 121 ? 10.997 15.173 -35.675 1.00 86.50 121 THR A CA 1
ATOM 957 C C . THR A 1 121 ? 12.272 15.431 -34.893 1.00 86.50 121 THR A C 1
ATOM 959 O O . THR A 1 121 ? 12.843 16.516 -34.995 1.00 86.50 121 THR A O 1
ATOM 962 N N . GLU A 1 122 ? 1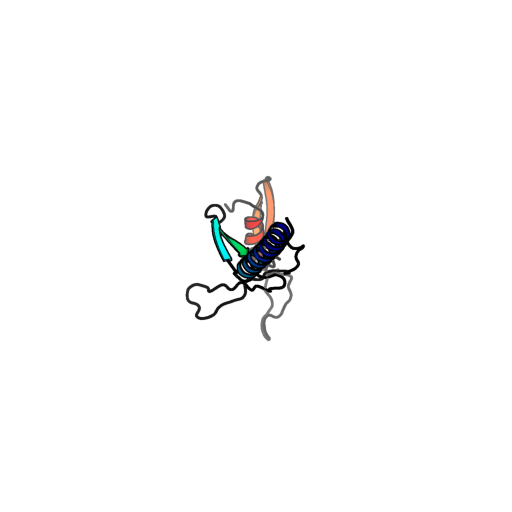2.716 14.450 -34.111 1.00 86.06 122 GLU A N 1
ATOM 963 C CA . GLU A 1 122 ? 13.973 14.524 -33.366 1.00 86.06 122 GLU A CA 1
ATOM 964 C C . GLU A 1 122 ? 14.764 13.231 -33.467 1.00 86.06 122 GLU A C 1
ATOM 966 O O . GLU A 1 122 ? 14.204 12.142 -33.584 1.00 86.06 122 GLU A O 1
ATOM 971 N N . THR A 1 123 ? 16.081 13.363 -33.355 1.00 87.69 123 THR A N 1
ATOM 972 C CA . THR A 1 123 ? 16.995 12.237 -33.211 1.00 87.69 123 THR A CA 1
ATOM 973 C C . THR A 1 123 ? 17.312 12.060 -31.730 1.00 87.69 123 THR A C 1
ATOM 975 O O . THR A 1 123 ? 17.958 12.914 -31.123 1.00 87.69 123 THR A O 1
ATOM 978 N N . ILE A 1 124 ? 16.867 10.950 -31.147 1.00 84.88 124 ILE A N 1
ATOM 979 C CA . ILE A 1 124 ? 17.074 10.620 -29.731 1.00 84.88 124 ILE A CA 1
ATOM 980 C C . ILE A 1 124 ? 17.855 9.317 -29.591 1.00 84.88 124 ILE A C 1
ATOM 982 O O . ILE A 1 124 ? 17.945 8.525 -30.526 1.00 84.88 124 ILE A O 1
ATOM 986 N N . GLU A 1 125 ? 18.411 9.060 -28.414 1.00 86.62 125 GLU A N 1
ATOM 987 C CA . GLU A 1 125 ? 18.979 7.746 -28.121 1.00 86.62 125 GLU A CA 1
ATOM 988 C C . GLU A 1 125 ? 17.867 6.702 -28.011 1.00 86.62 125 GLU A C 1
ATOM 990 O O . GLU A 1 125 ? 16.807 6.955 -27.438 1.00 86.62 125 GLU A O 1
ATOM 995 N N . LYS A 1 126 ? 18.124 5.488 -28.505 1.00 83.00 126 LYS A N 1
ATOM 996 C CA . LYS A 1 126 ? 17.169 4.37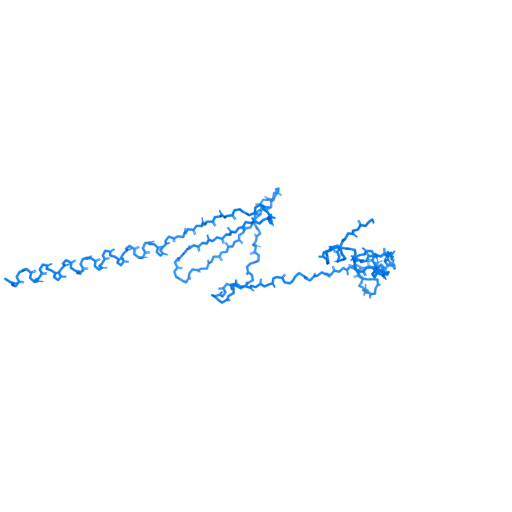1 -28.468 1.00 83.00 126 LYS A CA 1
ATOM 997 C C . LYS A 1 126 ? 16.676 4.060 -27.050 1.00 83.00 126 LYS A C 1
ATOM 999 O O . LYS A 1 126 ? 15.549 3.604 -26.878 1.00 83.00 126 LYS A O 1
ATOM 1004 N N . SER A 1 127 ? 17.498 4.328 -26.037 1.00 80.50 127 SER A N 1
ATOM 1005 C CA . SER A 1 127 ? 17.142 4.184 -24.623 1.00 80.50 127 SER A CA 1
ATOM 1006 C C . SER A 1 127 ? 15.985 5.097 -24.196 1.00 80.50 127 SER A C 1
ATOM 1008 O O . SER A 1 127 ? 15.234 4.726 -23.302 1.00 80.50 127 SER A O 1
ATOM 1010 N N . ALA A 1 128 ? 15.784 6.239 -24.860 1.00 80.00 128 ALA A N 1
ATOM 1011 C CA . ALA A 1 128 ? 14.731 7.207 -24.561 1.00 80.00 128 ALA A CA 1
ATOM 1012 C C . ALA A 1 128 ? 13.400 6.935 -25.295 1.00 80.00 128 ALA A C 1
ATOM 1014 O O . ALA A 1 128 ? 12.446 7.690 -25.123 1.00 80.00 128 ALA A O 1
ATOM 1015 N N . LEU A 1 129 ? 13.282 5.852 -26.076 1.00 82.00 129 LEU A N 1
ATOM 1016 C CA . LEU A 1 129 ? 12.040 5.518 -26.793 1.00 82.00 129 LEU A CA 1
ATOM 1017 C C . LEU A 1 129 ? 10.839 5.309 -25.862 1.00 82.00 129 LEU A C 1
ATOM 1019 O O . LEU A 1 129 ? 9.727 5.716 -26.194 1.00 82.00 129 LEU A O 1
ATOM 1023 N N . LEU A 1 130 ? 11.056 4.716 -24.683 1.00 76.56 130 LEU A N 1
ATOM 1024 C CA . LEU A 1 130 ? 9.982 4.519 -23.708 1.00 76.56 130 LEU A CA 1
ATOM 1025 C C . LEU A 1 130 ? 9.440 5.861 -23.192 1.00 76.56 130 LEU A C 1
ATOM 1027 O O . LEU A 1 130 ? 8.241 5.973 -22.958 1.00 76.56 130 LEU A O 1
ATOM 1031 N N . LYS A 1 131 ? 10.289 6.894 -23.095 1.00 75.31 131 LYS A N 1
ATOM 1032 C CA . LYS A 1 131 ? 9.864 8.256 -22.753 1.00 75.31 131 LYS A CA 1
ATOM 1033 C C . LYS A 1 131 ? 8.900 8.805 -23.797 1.00 75.31 131 LYS A C 1
ATOM 1035 O O . LYS A 1 131 ? 7.817 9.251 -23.446 1.00 75.31 131 LYS A O 1
ATOM 1040 N N . VAL A 1 132 ? 9.281 8.715 -25.072 1.00 75.75 132 VAL A N 1
ATOM 1041 C CA . VAL A 1 132 ? 8.459 9.194 -26.195 1.00 75.75 132 VAL A CA 1
ATOM 1042 C C . VAL A 1 132 ? 7.112 8.475 -26.243 1.00 75.75 132 VAL A C 1
ATOM 1044 O O . VAL A 1 132 ? 6.092 9.102 -26.517 1.00 75.75 132 VAL A O 1
ATOM 1047 N N . TRP A 1 133 ? 7.095 7.175 -25.933 1.00 73.38 133 TRP A N 1
ATOM 1048 C CA . TRP A 1 133 ? 5.862 6.396 -25.836 1.00 73.38 133 TRP A CA 1
ATOM 1049 C C . TRP A 1 133 ? 4.976 6.843 -24.662 1.00 73.38 133 TRP A C 1
ATOM 1051 O O . TRP A 1 133 ? 3.788 7.099 -24.855 1.00 73.38 133 TRP A O 1
ATOM 1061 N N . MET A 1 134 ? 5.554 6.991 -23.463 1.00 67.06 134 MET A N 1
ATOM 1062 C CA . MET A 1 134 ? 4.839 7.418 -22.251 1.00 67.06 134 MET A CA 1
ATOM 1063 C C . MET A 1 134 ? 4.319 8.859 -22.332 1.00 67.06 134 MET A C 1
ATOM 1065 O O . MET A 1 134 ? 3.266 9.155 -21.779 1.00 67.06 134 MET A O 1
ATOM 1069 N N . GLU A 1 135 ? 4.999 9.743 -23.066 1.00 68.94 135 GLU A N 1
ATOM 1070 C CA . GLU A 1 135 ? 4.537 11.108 -23.371 1.00 68.94 135 GLU A CA 1
ATOM 1071 C C . GLU A 1 135 ? 3.416 11.138 -24.438 1.00 68.94 135 GLU A C 1
ATOM 1073 O O . GLU A 1 135 ? 3.081 12.195 -24.982 1.00 68.94 135 GLU A O 1
ATOM 1078 N N . GLY A 1 136 ? 2.804 9.975 -24.707 1.00 55.94 136 GLY A N 1
ATOM 1079 C CA . GLY A 1 136 ? 1.499 9.831 -25.345 1.00 55.94 136 GLY A CA 1
ATOM 1080 C C . GLY A 1 136 ? 1.537 9.796 -26.865 1.00 55.94 136 GLY A C 1
ATOM 1081 O O . GLY A 1 136 ? 0.761 10.516 -27.494 1.00 55.94 136 GLY A O 1
ATOM 1082 N N . ARG A 1 137 ? 2.445 9.025 -27.487 1.00 54.69 137 ARG A N 1
ATOM 1083 C CA . ARG A 1 137 ? 2.649 9.112 -28.948 1.00 54.69 137 ARG A CA 1
ATOM 1084 C C . ARG A 1 137 ? 2.869 7.765 -29.641 1.00 54.69 137 ARG A C 1
ATOM 1086 O O . ARG A 1 137 ? 3.480 6.844 -29.105 1.00 54.69 137 ARG A O 1
ATOM 1093 N N . ASN A 1 138 ? 2.346 7.684 -30.867 1.00 46.19 138 ASN A N 1
ATOM 1094 C CA . ASN A 1 138 ? 2.420 6.511 -31.737 1.00 46.19 138 ASN A CA 1
ATOM 1095 C C . ASN A 1 138 ? 3.857 6.248 -32.200 1.00 46.19 138 ASN A C 1
ATOM 1097 O O . ASN A 1 138 ? 4.471 7.094 -32.848 1.00 46.19 138 ASN A O 1
ATOM 1101 N N . ILE A 1 139 ? 4.345 5.039 -31.929 1.00 47.66 139 ILE A N 1
ATOM 1102 C CA . ILE A 1 139 ? 5.515 4.466 -32.594 1.00 47.66 139 ILE A CA 1
ATOM 1103 C C . ILE A 1 139 ? 4.987 3.872 -33.906 1.00 47.66 139 ILE A C 1
ATOM 1105 O O . ILE A 1 139 ? 4.187 2.938 -33.862 1.00 47.66 139 ILE A O 1
ATOM 1109 N N . LYS A 1 140 ? 5.358 4.450 -35.052 1.00 48.97 140 LYS A N 1
ATOM 1110 C CA . LYS A 1 140 ? 5.199 3.773 -36.348 1.00 48.97 140 LYS A CA 1
ATOM 1111 C C . LYS A 1 140 ? 6.332 2.779 -36.555 1.00 48.97 140 LYS A C 1
ATOM 1113 O O . LYS A 1 140 ? 7.474 3.127 -36.179 1.00 48.97 140 LYS A O 1
#

Foldseek 3Di:
DVVVVVVVVVVVVVVVVVVVVVVVVVQADKDWDWDQDVVVRDIDIDMGHHPPDDDWDWDDDPPDPDIDTDDPPDPDPPPPDDDDDDDPDFDDQPPCDDPDVPDGRDDDADWDWDQFPVRDIDIDGPRCVVVSVVVPGDDD

pLDDT: mean 73.36, std 14.07, range [43.81, 94.94]